Protein AF-B6W9S2-F1 (afdb_monomer_lite)

Foldseek 3Di:
DLQVLAQWKWWFAFLVRQWIKIWGDHPQQKIKIWTWGDDDQAIEIWIKIFGWDFPADPDPFKTKIWTPDMDTPDPAQDWDWDQDPNGTHIYHYHLAPPQQFLDRPPGRDGDTMKMKGHFFDFPVPDDPVLVVSCVSNPDPQADPTTHRFIWIADPRHRRIITTDDD

Radius of gyration: 15.96 Å; chains: 1; bounding box: 36×30×41 Å

Organism: NCBI:txid561177

Secondary structure (DSSP, 8-state):
-GGGGTT-EEEEE-TTSSEEEEEEE-GGGEEEEEEEEEETTEEEEEEEEEEEEEEEEEETTEEEEEEEEEEE-S-TTEEEEEEETTEEEEEEE-S--TTTBS-SSS--SBPSEEEEEPTT-BGGGS-HHHHHHHHHHT-TTB-SSBBSS-EEEETTT--EEEE---

Sequence (166 aa):
MLRDLNGKKFVFSSGAGGWQTVLNFSQDGNFTAKFEDYDLDSVAICEFNGKLSIDSKVNETAYILRLDRAEITTPINTQEVKNIGGKDMTVRYVDLPYGFAVNNDTDHSFQGMFSLYLPLRKRSDMSAEVNHWLDITGEKNVEKDISRIYLLVNNKTIDTFREKVE

pLDDT: mean 94.58, std 5.46, range [68.56, 98.75]

Structure (mmCIF, N/CA/C/O backbone):
data_AF-B6W9S2-F1
#
_entry.id   AF-B6W9S2-F1
#
loop_
_atom_site.group_PDB
_atom_site.id
_atom_site.type_symbol
_atom_site.label_atom_id
_atom_site.label_alt_id
_atom_site.label_comp_id
_atom_site.label_asym_id
_atom_site.label_entity_id
_atom_site.label_seq_id
_atom_site.pdbx_PDB_ins_code
_atom_site.Cartn_x
_atom_site.Cartn_y
_atom_site.Cartn_z
_atom_site.occupancy
_atom_site.B_iso_or_equiv
_atom_site.auth_seq_id
_atom_site.auth_comp_id
_atom_site.auth_asym_id
_atom_site.auth_atom_id
_atom_site.pdbx_PDB_model_num
ATOM 1 N N . MET A 1 1 ? 0.853 1.060 19.638 1.00 80.38 1 MET A N 1
ATOM 2 C CA . MET A 1 1 ? 0.146 1.370 18.376 1.00 80.38 1 MET A CA 1
ATOM 3 C C . MET A 1 1 ? 1.110 1.470 17.197 1.00 80.38 1 MET A C 1
ATOM 5 O O . MET A 1 1 ? 1.304 0.443 16.576 1.00 80.38 1 MET A O 1
ATOM 9 N N . LEU A 1 2 ? 1.791 2.593 16.893 1.00 84.94 2 LEU A N 1
ATOM 10 C CA . LEU A 1 2 ? 2.727 2.614 15.738 1.00 84.94 2 LEU A CA 1
ATOM 11 C C . LEU A 1 2 ? 3.881 1.618 15.891 1.00 84.94 2 LEU A C 1
ATOM 13 O O . LEU A 1 2 ? 4.278 0.971 14.930 1.00 84.94 2 LEU A O 1
ATOM 17 N N . ARG A 1 3 ? 4.378 1.449 17.122 1.00 90.62 3 ARG A N 1
ATOM 18 C CA . ARG A 1 3 ? 5.365 0.412 17.458 1.00 90.62 3 ARG A CA 1
ATOM 19 C C . ARG A 1 3 ? 4.866 -1.000 17.161 1.00 90.62 3 ARG A C 1
ATOM 21 O O . ARG A 1 3 ? 5.677 -1.859 16.850 1.00 90.62 3 ARG A O 1
ATOM 28 N N . ASP A 1 4 ? 3.558 -1.218 17.227 1.00 93.25 4 ASP A N 1
ATOM 29 C CA . ASP A 1 4 ? 2.946 -2.522 16.986 1.00 93.25 4 ASP A CA 1
ATOM 30 C C . ASP A 1 4 ? 2.982 -2.844 15.489 1.00 93.25 4 ASP A C 1
ATOM 32 O O . ASP A 1 4 ? 2.922 -4.008 15.133 1.00 93.25 4 ASP A O 1
ATOM 36 N N . LEU A 1 5 ? 3.125 -1.842 14.611 1.00 95.50 5 LEU A N 1
ATOM 37 C CA . LEU A 1 5 ? 3.310 -2.058 13.176 1.00 95.50 5 LEU A CA 1
ATOM 38 C C . LEU A 1 5 ? 4.739 -2.478 12.815 1.00 95.50 5 LEU A C 1
ATOM 40 O O . LEU A 1 5 ? 4.954 -2.977 11.718 1.00 95.50 5 LEU A O 1
ATOM 44 N N . ASN A 1 6 ? 5.718 -2.301 13.705 1.00 96.19 6 ASN A N 1
ATOM 45 C CA . ASN A 1 6 ? 7.115 -2.593 13.396 1.00 96.19 6 ASN A CA 1
ATOM 46 C C . ASN A 1 6 ? 7.308 -4.066 12.998 1.00 96.19 6 ASN A C 1
ATOM 48 O O . ASN A 1 6 ? 6.938 -4.971 13.745 1.00 96.19 6 ASN A O 1
ATOM 52 N N . GLY A 1 7 ? 7.910 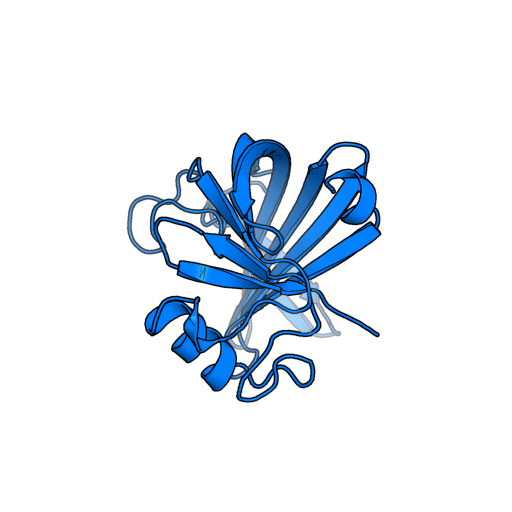-4.296 11.830 1.00 96.31 7 GLY A N 1
ATOM 53 C CA . GLY A 1 7 ? 8.128 -5.632 11.279 1.00 96.31 7 GLY A CA 1
ATOM 54 C C . GLY A 1 7 ? 6.889 -6.267 10.643 1.00 96.31 7 GLY A C 1
ATOM 55 O O . GLY A 1 7 ? 6.981 -7.390 10.155 1.00 96.31 7 GLY A O 1
ATOM 56 N N . LYS A 1 8 ? 5.736 -5.584 10.619 1.00 97.00 8 LYS A N 1
ATOM 57 C CA . LYS A 1 8 ? 4.539 -6.093 9.943 1.00 97.00 8 LYS A CA 1
ATOM 58 C C . LYS A 1 8 ? 4.613 -5.857 8.440 1.00 97.00 8 LYS A C 1
ATOM 60 O O . LYS A 1 8 ? 5.012 -4.789 7.970 1.00 97.00 8 LYS A O 1
ATOM 65 N N . LYS A 1 9 ? 4.138 -6.853 7.699 1.00 97.75 9 LYS A N 1
ATOM 66 C CA . LYS A 1 9 ? 3.944 -6.809 6.253 1.00 97.75 9 LYS A CA 1
ATOM 67 C C . LYS A 1 9 ? 2.468 -6.621 5.943 1.00 97.75 9 LYS A C 1
ATOM 69 O O . LYS A 1 9 ? 1.620 -7.251 6.565 1.00 97.75 9 LYS A O 1
ATOM 74 N N . PHE A 1 10 ? 2.174 -5.795 4.955 1.00 97.38 10 PHE A N 1
ATOM 75 C CA . PHE A 1 10 ? 0.833 -5.513 4.471 1.00 97.38 10 PHE A CA 1
ATOM 76 C C . PHE A 1 10 ? 0.767 -5.736 2.962 1.00 97.38 10 PHE A C 1
ATOM 78 O O . PHE A 1 10 ? 1.732 -5.470 2.247 1.00 97.38 10 PHE A O 1
ATOM 85 N N . VAL A 1 11 ? -0.366 -6.235 2.474 1.00 95.44 11 VAL A N 1
ATOM 86 C CA . VAL A 1 11 ? -0.583 -6.542 1.060 1.00 95.44 11 VAL A CA 1
ATOM 87 C C . VAL A 1 11 ? -1.918 -5.970 0.603 1.00 95.44 11 VAL A C 1
ATOM 89 O O . VAL A 1 11 ? -2.980 -6.284 1.146 1.00 95.44 11 VAL A O 1
ATOM 92 N N . PHE A 1 12 ? -1.869 -5.163 -0.445 1.00 94.88 12 PHE A N 1
ATOM 93 C CA . PHE A 1 12 ? -3.018 -4.791 -1.258 1.00 94.88 12 PHE A CA 1
ATOM 94 C C . PHE A 1 12 ? -2.863 -5.473 -2.615 1.00 94.88 12 PHE A C 1
ATOM 96 O O . PHE A 1 12 ? -1.766 -5.496 -3.151 1.00 94.88 12 PHE A O 1
ATOM 103 N N . SER A 1 13 ? -3.899 -6.117 -3.139 1.00 93.00 13 SER A N 1
ATOM 104 C CA . SER A 1 13 ? -3.766 -6.910 -4.362 1.00 93.00 13 SER A CA 1
ATOM 105 C C . SER A 1 13 ? -5.091 -7.035 -5.084 1.00 93.00 13 SER A C 1
ATOM 107 O O . SER A 1 13 ? -6.153 -6.979 -4.461 1.00 93.00 13 SER A O 1
ATOM 109 N N . SER A 1 14 ? -5.017 -7.327 -6.379 1.00 87.56 14 SER A N 1
ATOM 110 C CA . SER A 1 14 ? -6.154 -7.893 -7.103 1.00 87.56 14 SER A CA 1
ATOM 111 C C . SER A 1 14 ? -6.641 -9.184 -6.440 1.00 87.56 14 SER A C 1
ATOM 113 O O . SER A 1 14 ? -5.855 -9.925 -5.838 1.00 87.56 14 SER A O 1
ATOM 115 N N . GLY A 1 15 ? -7.931 -9.491 -6.598 1.00 78.44 15 GLY A N 1
ATOM 116 C CA . GLY A 1 15 ? -8.496 -10.765 -6.141 1.00 78.44 15 GLY A CA 1
ATOM 117 C C . GLY A 1 15 ? -7.888 -11.985 -6.846 1.00 78.44 15 GLY A C 1
ATOM 118 O O . GLY A 1 15 ? -7.710 -13.026 -6.225 1.00 78.44 15 GLY A O 1
ATOM 119 N N . ALA A 1 16 ? -7.500 -11.844 -8.120 1.00 81.00 16 ALA A N 1
ATOM 120 C CA . ALA A 1 16 ? -6.876 -12.910 -8.912 1.00 81.00 16 ALA A CA 1
ATOM 121 C C . ALA A 1 16 ? -5.343 -13.008 -8.751 1.00 81.00 16 ALA A C 1
ATOM 123 O O . ALA A 1 16 ? -4.741 -13.954 -9.251 1.00 81.00 16 ALA A O 1
ATOM 124 N N . GLY A 1 17 ? -4.705 -12.045 -8.073 1.00 79.75 17 GLY A N 1
ATOM 125 C CA . GLY A 1 17 ? -3.260 -12.046 -7.817 1.00 79.75 17 GLY A CA 1
ATOM 126 C C . GLY A 1 17 ? -2.363 -11.611 -8.985 1.00 79.75 17 GLY A C 1
ATOM 127 O O . GLY A 1 17 ? -1.158 -11.824 -8.904 1.00 79.75 17 GLY A O 1
ATOM 128 N N . GLY A 1 18 ? -2.911 -11.001 -10.044 1.00 87.75 18 GLY A N 1
ATOM 129 C CA . GLY A 1 18 ? -2.125 -10.477 -11.178 1.00 87.75 18 GLY A CA 1
ATOM 130 C C . GLY A 1 18 ? -1.266 -9.257 -10.819 1.00 87.75 18 GLY A C 1
ATOM 131 O O . GLY A 1 18 ? -0.153 -9.106 -11.315 1.00 87.75 18 GLY A O 1
ATOM 132 N N . TRP A 1 19 ? -1.747 -8.447 -9.874 1.00 94.62 19 TRP A N 1
ATOM 133 C CA . TRP A 1 19 ? -1.007 -7.320 -9.308 1.00 94.62 19 TRP A CA 1
ATOM 134 C C . TRP A 1 19 ? -1.132 -7.233 -7.790 1.00 94.62 19 TRP A C 1
ATOM 136 O O . TRP A 1 19 ? -2.122 -7.699 -7.202 1.00 94.62 19 TRP A O 1
ATOM 146 N N . GLN A 1 20 ? -0.134 -6.598 -7.169 1.00 96.12 20 GLN A N 1
ATOM 147 C CA . GLN A 1 20 ? -0.103 -6.291 -5.742 1.00 96.12 20 GLN A CA 1
ATOM 148 C C . GLN A 1 20 ? 0.782 -5.086 -5.404 1.00 96.12 20 GLN A C 1
ATOM 150 O O . GLN A 1 20 ? 1.788 -4.840 -6.058 1.00 96.12 20 GLN A O 1
ATOM 155 N N . THR A 1 21 ? 0.461 -4.419 -4.299 1.00 97.88 21 THR A N 1
ATOM 156 C CA . THR A 1 21 ? 1.367 -3.555 -3.546 1.00 97.88 21 THR A CA 1
ATOM 157 C C . THR A 1 21 ? 1.688 -4.211 -2.209 1.00 97.88 21 THR A C 1
ATOM 159 O O . THR A 1 21 ? 0.800 -4.484 -1.396 1.00 97.88 21 THR A O 1
ATOM 162 N N . VAL A 1 22 ? 2.973 -4.448 -1.963 1.00 98.06 22 VAL A N 1
ATOM 163 C CA . VAL A 1 22 ? 3.491 -4.994 -0.705 1.00 98.06 22 VAL A CA 1
ATOM 164 C C . VAL A 1 22 ? 4.158 -3.878 0.082 1.00 98.06 22 VAL A C 1
ATOM 166 O O . VAL A 1 22 ? 5.061 -3.228 -0.428 1.00 98.06 22 VAL A O 1
ATOM 169 N N . LEU A 1 23 ? 3.740 -3.699 1.330 1.00 98.25 23 LEU A N 1
ATOM 170 C CA . LEU A 1 23 ? 4.220 -2.694 2.273 1.00 98.25 23 LEU A CA 1
ATOM 171 C C . LEU A 1 23 ? 4.909 -3.390 3.454 1.00 98.25 23 LEU A C 1
ATOM 173 O O . LEU A 1 23 ? 4.349 -4.321 4.030 1.00 98.25 23 LEU A O 1
ATOM 177 N N . ASN A 1 24 ? 6.094 -2.931 3.850 1.00 98.38 24 ASN A N 1
ATOM 178 C CA . ASN A 1 24 ? 6.824 -3.438 5.011 1.00 98.38 24 ASN A CA 1
ATOM 179 C C . ASN A 1 24 ? 7.086 -2.296 5.989 1.00 98.38 24 ASN A C 1
ATOM 181 O O . ASN A 1 24 ? 7.801 -1.344 5.671 1.00 98.38 24 ASN A O 1
ATOM 185 N N . PHE A 1 25 ? 6.512 -2.395 7.186 1.00 98.06 25 PHE A N 1
ATOM 186 C CA . PHE A 1 25 ? 6.739 -1.423 8.244 1.00 98.06 25 PHE A CA 1
ATOM 187 C C . PHE A 1 25 ? 8.040 -1.697 8.996 1.00 98.06 25 PHE A C 1
ATOM 189 O O . PHE A 1 25 ? 8.414 -2.831 9.292 1.00 98.06 25 PHE A O 1
ATOM 196 N N . SER A 1 26 ? 8.683 -0.605 9.376 1.00 96.62 26 SER A N 1
ATOM 197 C CA . SER A 1 26 ? 9.878 -0.543 10.207 1.00 96.62 26 SER A CA 1
ATOM 198 C C . SER A 1 26 ? 9.628 0.402 11.389 1.00 96.62 26 SER A C 1
ATOM 200 O O . SER A 1 26 ? 8.490 0.805 11.656 1.00 96.62 26 SER A O 1
ATOM 202 N N . GLN A 1 27 ? 10.677 0.736 12.139 1.00 95.19 27 GLN A N 1
ATOM 203 C CA . GLN A 1 27 ? 10.548 1.542 13.351 1.00 95.19 27 GLN A CA 1
ATOM 204 C C . GLN A 1 27 ? 9.921 2.917 13.082 1.00 95.19 27 GLN A C 1
ATOM 206 O O . GLN A 1 27 ? 10.112 3.527 12.028 1.00 95.19 27 GLN A O 1
ATOM 211 N N . ASP A 1 28 ? 9.175 3.409 14.072 1.00 92.75 28 ASP A N 1
ATOM 212 C CA . ASP A 1 28 ? 8.591 4.755 14.104 1.00 92.75 28 ASP A CA 1
ATOM 213 C C . ASP A 1 28 ? 7.724 5.118 12.886 1.00 92.75 28 ASP A C 1
ATOM 215 O O . ASP A 1 28 ? 7.715 6.263 12.432 1.00 92.75 28 ASP A O 1
ATOM 219 N N . GLY A 1 29 ? 6.987 4.133 12.359 1.00 95.75 29 GLY A N 1
ATOM 220 C CA . GLY A 1 29 ? 6.040 4.324 11.256 1.00 95.75 29 GLY A CA 1
ATOM 221 C C . GLY A 1 29 ? 6.694 4.486 9.884 1.00 95.75 29 GLY A C 1
ATOM 222 O O . GLY A 1 29 ? 5.993 4.772 8.914 1.00 95.75 29 GLY A O 1
ATOM 223 N N . ASN A 1 30 ? 8.016 4.308 9.784 1.00 98.19 30 ASN A N 1
ATOM 224 C CA . ASN A 1 30 ? 8.706 4.255 8.499 1.00 98.19 30 ASN A CA 1
ATOM 225 C C . ASN A 1 30 ? 8.336 2.970 7.756 1.00 98.19 30 ASN A C 1
ATOM 227 O O . ASN A 1 30 ? 8.163 1.919 8.376 1.00 98.19 30 ASN A O 1
ATOM 231 N N . PHE A 1 31 ? 8.278 3.028 6.432 1.00 98.44 31 PHE A N 1
ATOM 232 C CA . PHE A 1 31 ? 7.967 1.866 5.612 1.00 98.44 31 PHE A CA 1
ATOM 233 C C . PHE A 1 31 ? 8.653 1.901 4.247 1.00 98.44 31 PHE A C 1
ATOM 235 O O . PHE A 1 31 ? 9.030 2.964 3.748 1.00 98.44 31 PHE A O 1
ATOM 242 N N . THR A 1 32 ? 8.747 0.726 3.631 1.00 98.75 32 THR A N 1
ATOM 243 C CA . THR A 1 32 ? 9.018 0.554 2.199 1.00 98.75 32 THR A CA 1
ATOM 244 C C . THR A 1 32 ? 7.838 -0.139 1.539 1.00 98.75 32 THR A C 1
ATOM 246 O O . THR A 1 32 ? 7.156 -0.948 2.171 1.00 98.75 32 THR A O 1
ATOM 249 N N . ALA A 1 33 ? 7.585 0.171 0.274 1.00 98.62 33 ALA A N 1
ATOM 250 C CA . ALA A 1 33 ? 6.520 -0.433 -0.499 1.00 98.62 33 ALA A CA 1
ATOM 251 C C . ALA A 1 33 ? 6.949 -0.693 -1.943 1.00 98.62 33 ALA A C 1
ATOM 253 O O . ALA A 1 33 ? 7.764 0.039 -2.505 1.00 98.62 33 ALA A O 1
ATOM 254 N N . LYS A 1 34 ? 6.377 -1.740 -2.534 1.00 98.56 34 LYS A N 1
ATOM 255 C CA . LYS A 1 34 ? 6.588 -2.121 -3.928 1.00 98.56 34 LYS A CA 1
ATOM 256 C C . LYS A 1 34 ? 5.263 -2.528 -4.551 1.00 98.56 34 LYS A C 1
ATOM 258 O O . LYS A 1 34 ? 4.641 -3.484 -4.090 1.00 98.56 34 LYS A O 1
ATOM 263 N N . PHE A 1 35 ? 4.854 -1.791 -5.573 1.00 98.44 35 PHE A N 1
ATOM 264 C CA . PHE A 1 35 ? 3.789 -2.170 -6.487 1.00 98.44 35 PHE A CA 1
ATOM 265 C C . PHE A 1 35 ? 4.373 -2.982 -7.646 1.00 98.44 35 PHE A C 1
ATOM 267 O O . PHE A 1 35 ? 5.416 -2.613 -8.190 1.00 98.44 35 PHE A O 1
ATOM 274 N N . GLU A 1 36 ? 3.699 -4.072 -8.005 1.00 97.50 36 GLU A N 1
ATOM 275 C CA . GLU A 1 36 ? 3.992 -4.903 -9.170 1.00 97.50 36 GLU A CA 1
ATOM 276 C C . GLU A 1 36 ? 2.692 -5.316 -9.862 1.00 97.50 36 GLU A C 1
ATOM 278 O O . GLU A 1 36 ? 1.773 -5.805 -9.202 1.00 97.50 36 GLU A O 1
ATOM 283 N N . ASP A 1 37 ? 2.652 -5.179 -11.185 1.00 97.19 37 ASP A N 1
ATOM 284 C CA . ASP A 1 37 ? 1.570 -5.666 -12.046 1.00 97.19 37 ASP A CA 1
ATOM 285 C C . ASP A 1 37 ? 2.161 -6.460 -13.208 1.00 97.19 37 ASP A C 1
ATOM 287 O O . ASP A 1 37 ? 2.916 -5.915 -14.021 1.00 97.19 37 ASP A O 1
ATOM 291 N N . TYR A 1 38 ? 1.887 -7.764 -13.219 1.00 95.00 38 TYR A N 1
ATOM 292 C CA . TYR A 1 38 ? 2.452 -8.711 -14.172 1.00 95.00 38 TYR A CA 1
ATOM 293 C C . TYR A 1 38 ? 1.523 -8.872 -15.373 1.00 95.00 38 TYR A C 1
ATOM 295 O O . TYR A 1 38 ? 0.372 -9.281 -15.231 1.00 95.00 38 TYR A O 1
ATOM 303 N N . ASP A 1 39 ? 2.071 -8.666 -16.567 1.00 93.44 39 ASP A N 1
ATOM 304 C CA . ASP A 1 39 ? 1.372 -8.886 -17.828 1.00 93.44 39 ASP A CA 1
ATOM 305 C C . ASP A 1 39 ? 2.260 -9.675 -18.787 1.00 93.44 39 ASP A C 1
ATOM 307 O O . ASP A 1 39 ? 3.192 -9.116 -19.351 1.00 93.44 39 ASP A O 1
ATOM 311 N N . LEU A 1 40 ? 1.974 -10.973 -18.945 1.00 90.56 40 LEU A N 1
ATOM 312 C CA . LEU A 1 40 ? 2.627 -11.938 -19.843 1.00 90.56 40 LEU A CA 1
ATOM 313 C C . LEU A 1 40 ? 4.171 -11.890 -19.881 1.00 90.56 40 LEU A C 1
ATOM 315 O O . LEU A 1 40 ? 4.825 -12.787 -19.343 1.00 90.56 40 LEU A O 1
ATOM 319 N N . ASP A 1 41 ? 4.766 -10.930 -20.585 1.00 94.88 41 ASP A N 1
ATOM 320 C CA . ASP A 1 41 ? 6.201 -10.703 -20.806 1.00 94.88 41 ASP A CA 1
ATOM 321 C C . ASP A 1 41 ? 6.733 -9.376 -20.228 1.00 94.88 41 ASP A C 1
ATOM 323 O O . ASP A 1 41 ? 7.924 -9.079 -20.344 1.00 94.88 41 ASP A O 1
ATOM 327 N N . SER A 1 42 ? 5.892 -8.611 -19.538 1.00 96.44 42 SER A N 1
ATOM 328 C CA . SER A 1 42 ? 6.244 -7.360 -18.880 1.00 96.44 42 SER A CA 1
ATOM 329 C C . SER A 1 42 ? 5.773 -7.305 -17.427 1.00 96.44 42 SER A C 1
ATOM 331 O O . SER A 1 42 ? 4.885 -8.042 -16.997 1.00 96.44 42 SER A O 1
ATOM 333 N N . VAL A 1 43 ? 6.395 -6.424 -16.648 1.00 97.12 43 VAL A N 1
ATOM 334 C CA . VAL A 1 43 ? 5.954 -6.087 -15.294 1.00 97.12 43 VAL A CA 1
ATOM 335 C C . VAL A 1 43 ? 6.061 -4.581 -15.091 1.00 97.12 43 VAL A C 1
ATOM 337 O O . VAL A 1 43 ? 7.106 -3.984 -15.362 1.00 97.12 43 VAL A O 1
ATOM 340 N N . ALA A 1 44 ? 4.980 -3.949 -14.639 1.00 97.69 44 ALA A N 1
ATOM 341 C CA . ALA A 1 44 ? 5.028 -2.570 -14.166 1.00 97.69 44 ALA A CA 1
ATOM 342 C C . ALA A 1 44 ? 5.466 -2.560 -12.699 1.00 97.69 44 ALA A C 1
ATOM 344 O O . ALA A 1 44 ? 4.918 -3.311 -11.897 1.00 97.69 44 ALA A O 1
ATOM 345 N N . ILE A 1 45 ? 6.450 -1.729 -12.351 1.00 98.25 45 ILE A N 1
ATOM 346 C CA . ILE A 1 45 ? 6.991 -1.622 -10.992 1.00 98.25 45 ILE A CA 1
ATOM 347 C C . ILE A 1 45 ? 6.999 -0.162 -10.545 1.00 98.25 45 ILE A C 1
ATOM 349 O O . ILE A 1 45 ? 7.457 0.717 -11.274 1.00 98.25 45 ILE A O 1
ATOM 353 N N . CYS A 1 46 ? 6.554 0.077 -9.313 1.00 98.50 46 CYS A N 1
ATOM 354 C CA . CYS A 1 46 ? 6.793 1.323 -8.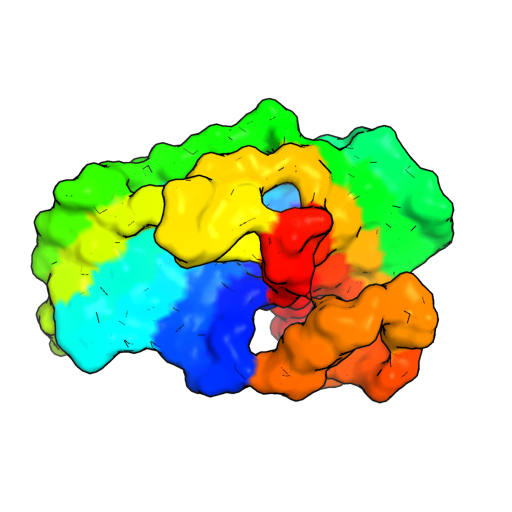590 1.00 98.50 46 CYS A CA 1
ATOM 355 C C . CYS A 1 46 ? 7.235 0.990 -7.163 1.00 98.50 46 CYS A C 1
ATOM 357 O O . CYS A 1 46 ? 6.476 0.393 -6.397 1.00 98.50 46 CYS A O 1
ATOM 359 N N . GLU A 1 47 ? 8.451 1.386 -6.789 1.00 98.75 47 GLU A N 1
ATOM 360 C CA . GLU A 1 47 ? 8.925 1.292 -5.404 1.00 98.75 47 GLU A CA 1
ATOM 361 C C . GLU A 1 47 ? 8.898 2.667 -4.756 1.00 98.75 47 GLU A C 1
ATOM 363 O O . GLU A 1 47 ? 9.251 3.670 -5.378 1.00 98.75 47 GLU A O 1
ATOM 368 N N . PHE A 1 48 ? 8.476 2.717 -3.500 1.00 98.62 48 PHE A N 1
ATOM 369 C CA . PHE A 1 48 ? 8.427 3.951 -2.736 1.00 98.62 48 PHE A CA 1
ATOM 370 C C . PHE A 1 48 ? 8.691 3.697 -1.258 1.00 98.62 48 PHE A C 1
ATOM 372 O O . PHE A 1 48 ? 8.464 2.607 -0.729 1.00 98.62 48 PHE A O 1
ATOM 379 N N . ASN A 1 49 ? 9.176 4.721 -0.570 1.00 98.50 49 ASN A N 1
ATOM 380 C CA . ASN A 1 49 ? 9.329 4.704 0.878 1.00 98.50 49 ASN A CA 1
ATOM 381 C C . ASN A 1 49 ? 8.537 5.852 1.500 1.00 98.50 49 ASN A C 1
ATOM 383 O O . ASN A 1 49 ? 8.185 6.813 0.818 1.00 98.50 49 ASN A O 1
ATOM 387 N N . GLY A 1 50 ? 8.244 5.754 2.793 1.00 98.31 50 GLY A N 1
ATOM 388 C CA . GLY A 1 50 ? 7.538 6.822 3.483 1.00 98.31 50 GLY A CA 1
ATOM 389 C C . GLY A 1 50 ? 7.511 6.680 4.994 1.00 98.31 50 GLY A C 1
ATOM 390 O O . GLY A 1 50 ? 8.166 5.813 5.579 1.00 98.31 50 GLY A O 1
ATOM 391 N N . LYS A 1 51 ? 6.763 7.580 5.635 1.00 98.38 51 LYS A N 1
ATOM 392 C CA . LYS A 1 51 ? 6.530 7.578 7.081 1.00 98.38 51 LYS A CA 1
ATOM 393 C C . LYS A 1 51 ? 5.096 7.974 7.399 1.00 98.38 51 LYS A C 1
ATOM 395 O O . LYS A 1 51 ? 4.640 9.033 6.972 1.00 98.38 51 LYS A O 1
ATOM 400 N N . LEU A 1 52 ? 4.426 7.143 8.189 1.00 98.44 52 LEU A N 1
ATOM 401 C CA . LEU A 1 52 ? 3.116 7.432 8.763 1.00 98.44 52 LEU A CA 1
ATOM 4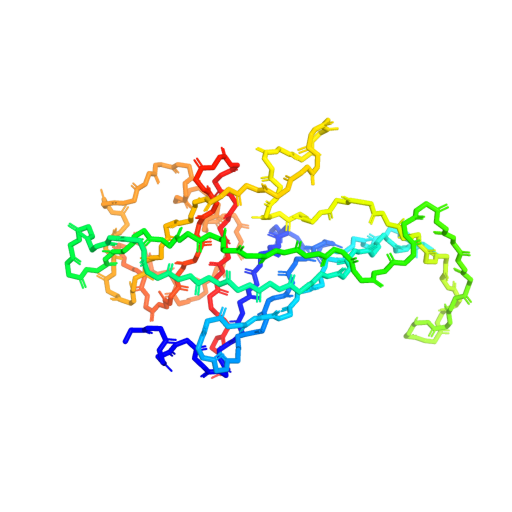02 C C . LEU A 1 52 ? 3.259 7.841 10.233 1.00 98.44 52 LEU A C 1
ATOM 404 O O . LEU A 1 52 ? 4.009 7.220 10.989 1.00 98.44 52 LEU A O 1
ATOM 408 N N . SER A 1 53 ? 2.491 8.840 10.655 1.00 98.12 53 SER A N 1
ATOM 409 C CA . SER A 1 53 ? 2.282 9.177 12.064 1.00 98.12 53 SER A CA 1
ATOM 410 C C . SER A 1 53 ? 0.820 9.005 12.461 1.00 98.12 53 SER A C 1
ATOM 412 O O . SER A 1 53 ? -0.071 8.948 11.616 1.00 98.12 53 SER A O 1
ATOM 414 N N . ILE A 1 54 ? 0.563 8.889 13.766 1.00 97.88 54 ILE A N 1
ATOM 415 C CA . ILE A 1 54 ? -0.805 8.913 14.289 1.00 97.88 54 ILE A CA 1
ATOM 416 C C . ILE A 1 54 ? -1.296 10.351 14.199 1.00 97.88 54 ILE A C 1
ATOM 418 O O . ILE A 1 54 ? -0.705 11.234 14.818 1.00 97.88 54 ILE A O 1
ATOM 422 N N . ASP A 1 55 ? -2.382 10.563 13.469 1.00 98.44 55 ASP A N 1
ATOM 423 C CA . ASP A 1 55 ? -3.069 11.847 13.438 1.00 98.44 55 ASP A CA 1
ATOM 424 C C . ASP A 1 55 ? -4.068 11.936 14.597 1.00 98.44 55 ASP A C 1
ATOM 426 O O . ASP A 1 55 ? -3.975 12.811 15.456 1.00 98.44 55 ASP A O 1
ATOM 430 N N . SER A 1 56 ? -4.974 10.958 14.688 1.00 98.00 56 SER A N 1
ATOM 431 C CA . SER A 1 56 ? -5.996 10.912 15.735 1.00 98.00 56 SER A CA 1
ATOM 432 C C . SER A 1 56 ? -6.474 9.488 16.033 1.00 98.00 56 SER A C 1
ATOM 434 O O . SER A 1 56 ? -6.373 8.571 15.215 1.00 98.00 56 SER A O 1
ATOM 436 N N . LYS A 1 57 ? -6.996 9.279 17.248 1.00 97.75 57 LYS A N 1
ATOM 437 C CA . LYS A 1 57 ? -7.701 8.048 17.631 1.00 97.75 57 LYS A CA 1
ATOM 438 C C . LYS A 1 57 ? -9.185 8.220 17.320 1.00 97.75 57 LYS A C 1
ATOM 440 O O . LYS A 1 57 ? -9.794 9.157 17.824 1.00 97.75 57 LYS A O 1
ATOM 445 N N . VAL A 1 58 ? -9.764 7.304 16.544 1.00 97.44 58 VAL A N 1
ATOM 446 C CA . VAL A 1 58 ? -11.201 7.321 16.219 1.00 97.44 58 VAL A CA 1
ATOM 447 C C . VAL A 1 58 ? -11.988 6.609 17.315 1.00 97.44 58 VAL A C 1
ATOM 449 O O . VAL A 1 58 ? -12.944 7.148 17.861 1.00 97.44 58 VAL A O 1
ATOM 452 N N . ASN A 1 59 ? -11.572 5.387 17.654 1.00 96.69 59 ASN A N 1
ATOM 453 C CA . ASN A 1 59 ? -12.138 4.584 18.736 1.00 96.69 59 ASN A CA 1
ATOM 454 C C . ASN A 1 59 ? -11.118 3.523 19.192 1.00 96.69 59 ASN A C 1
ATOM 456 O O . ASN A 1 59 ? -9.929 3.620 18.896 1.00 96.69 59 ASN A O 1
ATOM 460 N N . GLU A 1 60 ? -11.549 2.520 19.956 1.00 96.56 60 GLU A N 1
ATOM 461 C CA . GLU A 1 60 ? -10.673 1.458 20.476 1.00 96.56 60 GLU A CA 1
ATOM 462 C C . GLU A 1 60 ? -10.061 0.563 19.391 1.00 96.56 60 GLU A C 1
ATOM 464 O O . GLU A 1 60 ? -9.011 -0.030 19.613 1.00 96.56 60 GLU A O 1
ATOM 469 N N . THR A 1 61 ? -10.681 0.505 18.214 1.00 97.06 61 THR A N 1
ATOM 470 C CA . THR A 1 61 ? -10.308 -0.383 17.101 1.00 97.06 61 THR A CA 1
ATOM 471 C C . THR A 1 61 ? -9.904 0.369 15.832 1.00 97.06 61 THR A C 1
ATOM 473 O O . THR A 1 61 ? -9.703 -0.257 14.793 1.00 97.06 61 THR A O 1
ATOM 476 N N . ALA A 1 62 ? -9.802 1.701 15.879 1.00 97.88 62 ALA A N 1
ATOM 477 C CA . ALA A 1 62 ? -9.534 2.511 14.696 1.00 97.88 62 ALA A CA 1
ATOM 478 C C . ALA A 1 62 ? -8.783 3.812 15.007 1.00 97.88 62 ALA A C 1
ATOM 480 O O . ALA A 1 62 ? -9.067 4.508 15.988 1.00 97.88 62 ALA A O 1
ATOM 481 N N . TYR A 1 63 ? -7.862 4.161 14.113 1.00 98.31 63 TYR A N 1
ATOM 482 C CA . TYR A 1 63 ? -7.076 5.391 14.127 1.00 98.31 63 TYR A CA 1
ATOM 483 C C . TYR A 1 63 ? -7.027 6.008 12.731 1.00 98.31 63 TYR A C 1
ATOM 485 O O . TYR A 1 63 ? -7.132 5.294 11.734 1.00 98.31 63 TYR A O 1
ATOM 493 N N . ILE A 1 64 ? -6.801 7.318 12.671 1.00 98.50 64 ILE A N 1
ATOM 494 C CA . ILE A 1 64 ? -6.369 8.003 11.454 1.00 98.50 64 ILE A CA 1
ATOM 495 C C . ILE A 1 64 ? -4.855 8.179 11.517 1.00 98.50 64 ILE A C 1
ATOM 497 O O . ILE A 1 64 ? -4.303 8.613 12.533 1.00 98.50 64 ILE A O 1
ATOM 501 N N . LEU A 1 65 ? -4.188 7.819 10.427 1.00 98.62 65 LEU A N 1
ATOM 502 C CA . LEU A 1 65 ? -2.772 8.042 10.200 1.00 98.62 65 LEU A CA 1
ATOM 503 C C . LEU A 1 65 ? -2.585 9.147 9.167 1.00 98.62 65 LEU A C 1
ATOM 505 O O . LEU A 1 65 ? -3.316 9.197 8.178 1.00 98.62 65 LEU A O 1
ATOM 509 N N . ARG A 1 66 ? -1.560 9.973 9.362 1.00 98.69 66 ARG A N 1
ATOM 510 C CA . ARG A 1 66 ? -1.112 10.959 8.381 1.00 98.69 66 ARG A CA 1
ATOM 511 C C . ARG A 1 66 ? 0.182 10.495 7.732 1.00 98.69 66 ARG A C 1
ATOM 513 O O . ARG A 1 66 ? 1.090 10.032 8.422 1.00 98.69 66 ARG A O 1
ATOM 520 N N . LEU A 1 67 ? 0.276 10.642 6.417 1.00 98.62 67 LEU A N 1
ATOM 521 C CA . LEU A 1 67 ? 1.512 10.449 5.670 1.00 98.62 67 LEU A CA 1
ATOM 522 C C . LEU A 1 67 ? 2.373 11.706 5.793 1.00 98.62 67 LEU A C 1
ATOM 524 O O . LEU A 1 67 ? 2.051 12.742 5.220 1.00 98.62 67 LEU A O 1
ATOM 528 N N . ASP A 1 68 ? 3.453 11.623 6.567 1.00 98.31 68 ASP A N 1
ATOM 529 C CA . ASP A 1 68 ? 4.340 12.768 6.803 1.00 98.31 68 ASP A CA 1
ATOM 530 C C . ASP A 1 68 ? 5.349 12.955 5.664 1.00 98.31 68 ASP A C 1
ATOM 532 O O . ASP A 1 68 ? 5.761 14.075 5.372 1.00 98.31 68 ASP A O 1
ATOM 536 N N . ARG A 1 69 ? 5.779 11.852 5.040 1.00 97.62 69 ARG A N 1
ATOM 537 C CA . ARG A 1 69 ? 6.675 11.854 3.877 1.00 97.62 69 ARG A CA 1
ATOM 538 C C . ARG A 1 69 ? 6.432 10.620 3.020 1.00 97.62 69 ARG A C 1
ATOM 540 O O . ARG A 1 69 ? 6.186 9.544 3.570 1.00 97.62 69 ARG A O 1
ATOM 547 N N . ALA A 1 70 ? 6.583 10.770 1.711 1.00 97.75 70 ALA A N 1
ATOM 548 C CA . ALA A 1 70 ? 6.717 9.662 0.781 1.00 97.75 70 ALA A CA 1
ATOM 549 C C . ALA A 1 70 ? 7.492 10.091 -0.466 1.00 97.75 70 ALA A C 1
ATOM 551 O O . ALA A 1 70 ? 7.416 11.249 -0.875 1.00 97.75 70 ALA A O 1
ATOM 552 N N . GLU A 1 71 ? 8.227 9.153 -1.052 1.00 98.00 71 GLU A N 1
ATOM 553 C CA . GLU A 1 71 ? 8.976 9.358 -2.291 1.00 98.00 71 GLU A CA 1
ATOM 554 C C . GLU A 1 71 ? 9.045 8.061 -3.099 1.00 98.00 71 GLU A C 1
ATOM 556 O O . GLU A 1 71 ? 9.230 6.979 -2.535 1.00 98.00 71 GLU A O 1
ATOM 561 N N . ILE A 1 72 ? 8.907 8.178 -4.422 1.00 98.56 72 ILE A N 1
ATOM 562 C CA . ILE A 1 72 ? 9.175 7.080 -5.356 1.00 98.56 72 ILE A CA 1
ATOM 563 C C . ILE A 1 72 ? 10.690 6.949 -5.509 1.00 98.56 72 ILE A C 1
ATOM 565 O O . ILE A 1 72 ? 11.385 7.936 -5.744 1.00 98.56 72 ILE A O 1
ATOM 569 N N . THR A 1 73 ? 11.201 5.729 -5.371 1.00 98.50 73 THR A N 1
ATOM 570 C CA . THR A 1 73 ? 12.640 5.428 -5.409 1.00 98.50 73 THR A CA 1
ATOM 571 C C . THR A 1 73 ? 13.087 4.807 -6.729 1.00 98.50 73 THR A C 1
ATOM 573 O O . THR A 1 73 ? 14.279 4.788 -7.027 1.00 98.50 73 THR A O 1
ATOM 576 N N . THR A 1 74 ? 12.151 4.297 -7.532 1.00 97.88 74 THR A N 1
ATOM 577 C CA . THR A 1 74 ? 12.423 3.774 -8.877 1.00 97.88 74 THR A CA 1
ATOM 578 C C . THR A 1 74 ? 12.575 4.887 -9.921 1.00 97.88 74 THR A C 1
ATOM 580 O O . THR A 1 74 ? 11.936 5.934 -9.800 1.00 97.88 74 THR A O 1
ATOM 583 N N . PRO A 1 75 ? 13.368 4.672 -10.989 1.00 97.06 75 PRO A N 1
ATOM 584 C CA . PRO A 1 75 ? 13.546 5.645 -12.066 1.00 97.06 75 PRO A CA 1
ATOM 585 C C . PRO A 1 75 ? 12.311 5.683 -12.981 1.00 97.06 75 PRO A C 1
ATOM 587 O O . PRO A 1 75 ? 12.258 4.991 -13.997 1.00 97.06 75 PRO A O 1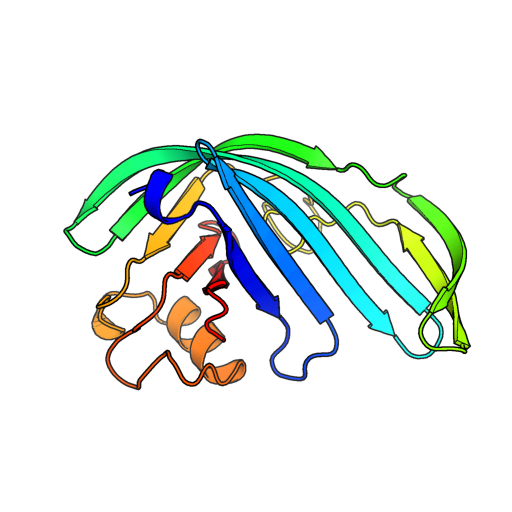
ATOM 590 N N . ILE A 1 76 ? 11.303 6.474 -12.609 1.00 96.44 76 ILE A N 1
ATOM 591 C CA . ILE A 1 76 ? 10.030 6.600 -13.340 1.00 96.44 76 ILE A CA 1
ATOM 592 C C . ILE A 1 76 ? 10.226 6.880 -14.839 1.00 96.44 76 ILE A C 1
ATOM 594 O O . ILE A 1 76 ? 11.165 7.567 -15.242 1.00 96.44 76 ILE A O 1
ATOM 598 N N . ASN A 1 77 ? 9.306 6.378 -15.664 1.00 94.88 77 ASN A N 1
ATOM 599 C CA . ASN A 1 77 ? 9.297 6.525 -17.125 1.00 94.88 77 ASN A CA 1
ATOM 600 C C . ASN A 1 77 ? 10.527 5.930 -17.828 1.00 94.88 77 ASN A C 1
ATOM 602 O O . ASN A 1 77 ? 10.887 6.341 -18.932 1.00 94.88 77 ASN A O 1
ATOM 606 N N . THR A 1 78 ? 11.161 4.939 -17.202 1.00 98.25 78 THR A N 1
ATOM 607 C CA . THR A 1 78 ? 12.230 4.144 -17.811 1.00 98.25 78 THR A CA 1
ATOM 608 C C . THR A 1 78 ? 11.835 2.675 -17.897 1.00 98.25 78 THR A C 1
ATOM 610 O O . THR A 1 78 ? 10.867 2.225 -17.276 1.00 98.25 78 THR A O 1
ATOM 613 N N . GLN A 1 79 ? 12.583 1.918 -18.695 1.00 97.94 79 GLN A N 1
ATOM 614 C CA . GLN A 1 79 ? 12.390 0.483 -18.837 1.00 97.94 79 GLN A CA 1
ATOM 615 C C . GLN A 1 79 ? 13.724 -0.238 -18.982 1.00 97.94 79 GLN A C 1
ATOM 617 O O . GLN A 1 79 ? 14.700 0.329 -19.477 1.00 97.94 79 GLN A O 1
ATOM 622 N N . GLU A 1 80 ? 13.740 -1.509 -18.608 1.00 98.06 80 GLU A N 1
ATOM 623 C CA . GLU A 1 80 ? 14.872 -2.406 -18.818 1.00 98.06 80 GLU A CA 1
ATOM 624 C C . GLU A 1 80 ? 14.400 -3.854 -18.977 1.00 98.06 80 GLU A C 1
ATOM 626 O O . GLU A 1 80 ? 13.262 -4.187 -18.649 1.00 98.06 80 GLU A O 1
ATOM 631 N N . VAL A 1 81 ? 15.271 -4.727 -19.483 1.00 98.06 81 VAL A N 1
ATOM 632 C CA . VAL A 1 81 ? 15.008 -6.169 -19.531 1.00 98.06 81 VAL A CA 1
ATOM 633 C C . VAL A 1 81 ? 15.712 -6.831 -18.355 1.00 98.06 81 VAL A C 1
ATOM 635 O O . VAL A 1 81 ? 16.919 -6.664 -18.180 1.00 98.06 81 VAL A O 1
ATOM 638 N N . LYS A 1 82 ? 14.963 -7.595 -17.558 1.00 96.81 82 LYS A N 1
ATOM 639 C CA . LYS A 1 82 ? 15.488 -8.367 -16.427 1.00 96.81 82 LYS A CA 1
ATOM 640 C C . LYS A 1 82 ? 15.045 -9.814 -16.522 1.00 96.81 82 LYS A C 1
ATOM 642 O O . LYS A 1 82 ? 13.909 -10.093 -16.890 1.00 96.81 82 LYS A O 1
ATOM 647 N N . ASN A 1 83 ? 15.921 -10.727 -16.117 1.00 95.88 83 ASN A N 1
ATOM 648 C CA . ASN A 1 83 ? 15.533 -12.114 -15.923 1.00 95.88 83 ASN A CA 1
ATOM 649 C C . ASN A 1 83 ? 14.794 -12.253 -14.581 1.00 95.88 83 ASN A C 1
ATOM 651 O O . ASN A 1 83 ? 15.392 -12.083 -13.518 1.00 95.88 83 ASN A O 1
ATOM 655 N N . ILE A 1 84 ? 13.489 -12.524 -14.632 1.00 92.06 84 ILE A N 1
ATOM 656 C CA . ILE A 1 84 ? 12.610 -12.695 -13.470 1.00 92.06 84 ILE A CA 1
ATOM 657 C C . ILE A 1 84 ? 12.009 -14.097 -13.554 1.00 92.06 84 ILE A C 1
ATOM 659 O O . ILE A 1 84 ? 11.342 -14.447 -14.524 1.00 92.06 84 ILE A O 1
ATOM 663 N N . GLY A 1 85 ? 12.284 -14.938 -12.553 1.00 88.69 85 GLY A N 1
ATOM 664 C CA . GLY A 1 85 ? 11.775 -16.314 -12.528 1.00 88.69 85 GLY A CA 1
ATOM 665 C C . GLY A 1 85 ? 12.246 -17.179 -13.707 1.00 88.69 85 GLY A C 1
ATOM 666 O O . GLY A 1 85 ? 11.521 -18.077 -14.125 1.00 88.69 85 GLY A O 1
ATOM 667 N N . GLY A 1 86 ? 13.432 -16.906 -14.266 1.00 92.81 86 GLY A N 1
ATOM 668 C CA . GLY A 1 86 ? 13.978 -17.638 -15.414 1.00 92.81 86 GLY A CA 1
ATOM 669 C C . GLY A 1 86 ? 13.479 -17.156 -16.779 1.00 92.81 86 GLY A C 1
ATOM 670 O O . GLY A 1 86 ? 13.871 -17.729 -17.794 1.00 92.81 86 GLY A O 1
ATOM 671 N N . LYS A 1 87 ? 12.651 -16.106 -16.827 1.00 93.75 87 LYS A N 1
ATOM 672 C CA . LYS A 1 87 ? 12.148 -15.491 -18.059 1.00 93.75 87 LYS A CA 1
ATOM 673 C C . LYS A 1 87 ? 12.671 -14.063 -18.185 1.00 93.75 87 LYS A C 1
ATOM 675 O O . LYS A 1 87 ? 12.633 -13.306 -17.219 1.00 93.75 87 LYS A O 1
ATOM 680 N N . ASP A 1 88 ? 13.112 -13.684 -19.378 1.00 97.25 88 ASP A N 1
ATOM 681 C CA . ASP A 1 88 ? 13.412 -12.284 -19.673 1.00 97.25 88 ASP A CA 1
ATOM 682 C C . ASP A 1 88 ? 12.100 -11.502 -19.765 1.00 97.25 88 ASP A C 1
ATOM 684 O O . ASP A 1 88 ? 11.212 -11.838 -20.551 1.00 97.25 88 ASP A O 1
ATOM 688 N N . MET A 1 89 ? 11.971 -10.489 -18.915 1.00 97.31 89 MET A N 1
ATOM 689 C CA . MET A 1 89 ? 10.791 -9.645 -18.799 1.00 97.31 89 MET A CA 1
ATOM 690 C C . MET A 1 89 ? 11.155 -8.182 -19.018 1.00 97.31 89 MET A C 1
ATOM 692 O O . MET A 1 89 ? 12.181 -7.706 -18.522 1.00 97.31 89 MET A O 1
ATOM 696 N N . THR A 1 90 ? 10.286 -7.447 -19.709 1.00 98.25 90 THR A N 1
ATOM 697 C CA . THR A 1 90 ? 10.368 -5.986 -19.779 1.00 98.25 90 THR A CA 1
ATOM 698 C C . THR A 1 90 ? 9.835 -5.383 -18.482 1.00 98.25 90 THR A C 1
ATOM 700 O O . THR A 1 90 ? 8.638 -5.423 -18.205 1.00 98.25 90 THR A O 1
ATOM 703 N N . VAL A 1 91 ? 10.719 -4.791 -17.685 1.00 98.31 91 VAL A N 1
ATOM 704 C CA . VAL A 1 91 ? 10.357 -4.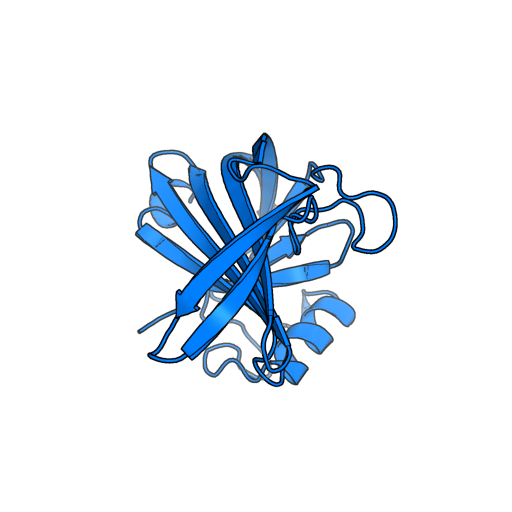042 -16.480 1.00 98.31 91 VAL A CA 1
ATOM 705 C C . VAL A 1 91 ? 10.082 -2.596 -16.863 1.00 98.31 91 VAL A C 1
ATOM 707 O O . VAL A 1 91 ? 10.957 -1.931 -17.414 1.00 98.31 91 VAL A O 1
ATOM 710 N N . ARG A 1 92 ? 8.876 -2.109 -16.566 1.00 98.31 92 ARG A N 1
ATOM 711 C CA . ARG A 1 92 ? 8.446 -0.722 -16.787 1.00 98.31 92 ARG A CA 1
ATOM 712 C C . ARG A 1 92 ? 8.349 -0.011 -15.443 1.00 98.31 92 ARG A C 1
ATOM 714 O O . ARG A 1 92 ? 7.537 -0.401 -14.608 1.00 98.31 92 ARG A O 1
ATOM 721 N N . TYR A 1 93 ? 9.142 1.033 -15.234 1.00 98.31 93 TYR A N 1
ATOM 722 C CA . TYR A 1 93 ? 9.082 1.822 -14.005 1.00 98.31 93 TYR A CA 1
ATOM 723 C C . TYR A 1 93 ? 8.031 2.917 -14.131 1.00 98.31 93 TYR A C 1
ATOM 725 O O . TYR A 1 93 ? 8.211 3.880 -14.878 1.00 98.31 93 TYR A O 1
ATOM 733 N N . VAL A 1 94 ? 6.924 2.749 -13.414 1.00 97.56 94 VAL A N 1
ATOM 734 C CA . VAL A 1 94 ? 5.762 3.645 -13.467 1.00 97.56 94 VAL A CA 1
ATOM 735 C C . VAL A 1 94 ? 5.753 4.595 -12.275 1.00 97.56 94 VAL A C 1
ATOM 737 O O . VAL A 1 94 ? 6.405 4.348 -11.263 1.00 97.56 94 VAL A O 1
ATOM 740 N N . ASP A 1 95 ? 5.007 5.686 -12.392 1.00 96.56 95 ASP A N 1
ATOM 741 C CA . ASP A 1 95 ? 4.851 6.705 -11.352 1.00 96.56 95 ASP A CA 1
ATOM 742 C C . ASP A 1 95 ? 3.618 6.481 -10.459 1.00 96.56 95 ASP A C 1
ATOM 744 O O . ASP A 1 95 ? 3.230 7.387 -9.732 1.00 96.56 95 ASP A O 1
ATOM 748 N N . LEU A 1 96 ? 3.005 5.292 -10.504 1.00 96.75 96 LEU A N 1
ATOM 749 C CA . LEU A 1 96 ? 1.790 4.950 -9.763 1.00 96.75 96 LEU A CA 1
ATOM 750 C C . LEU A 1 96 ? 2.116 4.236 -8.435 1.00 96.75 96 LEU A C 1
ATOM 752 O O . LEU A 1 96 ? 2.367 3.024 -8.440 1.00 96.75 96 LEU A O 1
ATOM 756 N N . PRO A 1 97 ? 2.046 4.918 -7.273 1.00 96.38 97 PRO A N 1
ATOM 757 C CA . PRO A 1 97 ? 2.163 4.283 -5.965 1.00 96.38 97 PRO A CA 1
ATOM 758 C C . PRO A 1 97 ? 0.822 3.637 -5.577 1.00 96.38 97 PRO A C 1
ATOM 760 O O . PRO A 1 97 ? 0.140 4.094 -4.658 1.00 96.38 97 PRO A O 1
ATOM 763 N N . TYR A 1 98 ? 0.407 2.599 -6.311 1.00 96.00 98 TYR A N 1
ATOM 764 C CA . TYR A 1 98 ? -0.932 2.005 -6.209 1.00 96.00 98 TYR A CA 1
ATOM 765 C C . TYR A 1 98 ? -1.276 1.644 -4.752 1.00 96.00 98 TYR A C 1
ATOM 767 O O . TYR A 1 98 ? -0.541 0.919 -4.073 1.00 96.00 98 TYR A O 1
ATOM 775 N N . GLY A 1 99 ? -2.392 2.182 -4.257 1.00 96.06 99 GLY A N 1
ATOM 776 C CA . GLY A 1 99 ? -2.857 2.043 -2.879 1.00 96.06 99 GLY A CA 1
ATOM 777 C C . GLY A 1 99 ? -2.499 3.237 -1.994 1.00 96.06 99 GLY A C 1
ATOM 778 O O . GLY A 1 99 ? -3.123 3.442 -0.957 1.00 96.06 99 GLY A O 1
ATOM 779 N N . PHE A 1 100 ? -1.544 4.068 -2.406 1.00 98.06 100 PHE A N 1
ATOM 780 C CA . PHE A 1 100 ? -1.146 5.306 -1.730 1.00 98.06 100 PHE A CA 1
ATOM 781 C C . PHE A 1 100 ? -1.447 6.567 -2.551 1.00 98.06 100 PHE A C 1
ATOM 783 O O . PHE A 1 100 ? -1.325 7.670 -2.017 1.00 98.06 100 PHE A O 1
ATOM 790 N N . ALA A 1 101 ? -1.847 6.423 -3.814 1.00 97.56 101 ALA A N 1
ATOM 791 C CA . ALA A 1 101 ? -2.205 7.540 -4.675 1.00 97.56 101 ALA A CA 1
ATOM 792 C C . ALA A 1 101 ? -3.523 8.223 -4.251 1.00 97.56 101 ALA A C 1
ATOM 794 O O . ALA A 1 101 ? -4.353 7.632 -3.550 1.00 97.56 101 ALA A O 1
ATOM 795 N N . VAL A 1 102 ? -3.723 9.472 -4.682 1.00 97.38 102 VAL A N 1
ATOM 796 C CA . VAL A 1 102 ? -5.004 10.193 -4.563 1.00 97.38 102 VAL A CA 1
ATOM 797 C C . VAL A 1 102 ? -6.075 9.529 -5.428 1.00 97.38 102 VAL A C 1
ATOM 799 O O . VAL A 1 102 ? -7.222 9.417 -4.993 1.00 97.38 102 VAL A O 1
ATOM 802 N N . ASN A 1 103 ? -5.706 9.076 -6.627 1.00 94.56 103 ASN A N 1
ATOM 803 C CA . ASN A 1 103 ? -6.479 8.148 -7.447 1.00 94.56 103 ASN A CA 1
ATOM 804 C C . ASN A 1 103 ? -5.550 7.294 -8.324 1.00 94.56 103 ASN A C 1
ATOM 806 O O . ASN A 1 103 ? -4.361 7.573 -8.432 1.00 94.56 103 ASN A O 1
ATOM 810 N N . ASN A 1 104 ? -6.105 6.255 -8.949 1.00 90.06 104 ASN A N 1
ATOM 811 C CA . ASN A 1 104 ? -5.328 5.282 -9.722 1.00 90.06 104 ASN A CA 1
ATOM 812 C C . ASN A 1 104 ? -5.337 5.555 -11.240 1.00 90.06 104 ASN A C 1
ATOM 814 O O . ASN A 1 104 ? -4.820 4.736 -11.993 1.00 90.06 104 ASN A O 1
ATOM 818 N N . ASP A 1 105 ? -5.922 6.678 -11.678 1.00 91.88 105 ASP A N 1
ATOM 819 C CA . ASP A 1 105 ? -6.166 6.961 -13.099 1.00 91.88 105 ASP A CA 1
ATOM 820 C C . ASP A 1 105 ? -5.330 8.130 -13.640 1.00 91.88 105 ASP A C 1
ATOM 822 O O . ASP A 1 105 ? -4.749 8.040 -14.718 1.00 91.88 105 ASP A O 1
ATOM 826 N N . THR A 1 106 ? -5.340 9.272 -12.944 1.00 90.75 106 THR A N 1
ATOM 827 C CA . THR A 1 106 ? -4.837 10.552 -13.483 1.00 90.75 106 THR A CA 1
ATOM 828 C C . THR A 1 106 ? -4.013 11.381 -12.501 1.00 90.75 106 THR A C 1
ATOM 830 O O . THR A 1 106 ? -3.186 12.174 -12.942 1.00 90.75 106 THR A O 1
ATOM 833 N N . ASP A 1 107 ? -4.216 11.223 -11.190 1.00 94.75 107 ASP A N 1
ATOM 834 C CA . ASP A 1 107 ? -3.421 11.900 -10.159 1.00 94.75 107 ASP A CA 1
ATOM 835 C C . ASP A 1 107 ? -2.747 10.861 -9.266 1.00 94.75 107 ASP A C 1
ATOM 837 O O . ASP A 1 107 ? -3.298 10.406 -8.260 1.00 94.75 107 ASP A O 1
ATOM 841 N N . HIS A 1 108 ? -1.528 10.503 -9.665 1.00 95.31 108 HIS A N 1
ATOM 842 C CA . HIS A 1 108 ? -0.689 9.533 -8.971 1.00 95.31 108 HIS A CA 1
ATOM 843 C C . HIS A 1 108 ? 0.063 10.140 -7.773 1.00 95.31 108 HIS A C 1
ATOM 845 O O . HIS A 1 108 ? 0.938 9.490 -7.196 1.00 95.31 108 HIS A O 1
ATOM 851 N N . SER A 1 109 ? -0.248 11.380 -7.370 1.00 96.75 109 SER A N 1
ATOM 852 C CA . SER A 1 109 ? 0.343 11.969 -6.168 1.00 96.75 109 SER A CA 1
ATOM 853 C C . SER A 1 109 ? -0.053 11.193 -4.911 1.00 96.75 109 SER A C 1
ATOM 855 O O . SER A 1 109 ? -1.118 10.581 -4.831 1.00 96.75 109 SER A O 1
ATOM 857 N N . PHE A 1 110 ? 0.818 11.211 -3.902 1.00 98.25 110 PHE A N 1
ATOM 858 C CA . PHE A 1 110 ? 0.550 10.558 -2.625 1.00 98.25 110 PHE A CA 1
ATOM 859 C C . PHE A 1 110 ? -0.597 11.237 -1.876 1.00 98.25 110 PHE A C 1
ATOM 861 O O . PHE A 1 110 ? -0.589 12.449 -1.652 1.00 98.25 110 PHE A O 1
ATOM 868 N N . GLN A 1 111 ? -1.549 10.442 -1.399 1.00 97.19 111 GLN A N 1
ATOM 869 C CA . GLN A 1 111 ? -2.615 10.926 -0.535 1.00 97.19 111 GLN A CA 1
ATOM 870 C C . GLN A 1 111 ? -2.164 11.003 0.932 1.00 97.19 111 GLN A C 1
ATOM 872 O O . GLN A 1 111 ? -1.298 10.255 1.387 1.00 97.19 111 GLN A O 1
ATOM 877 N N . GLY A 1 112 ? -2.758 11.923 1.692 1.00 97.88 112 GLY A N 1
ATOM 878 C CA . GLY A 1 112 ? -2.242 12.300 3.008 1.00 97.88 112 GLY A CA 1
ATOM 879 C C . GLY A 1 112 ? -2.778 11.517 4.209 1.00 97.88 112 GLY A C 1
ATOM 880 O O . GLY A 1 112 ? -2.159 11.588 5.266 1.00 97.88 112 GLY A O 1
ATOM 881 N N . MET A 1 113 ? -3.913 10.817 4.104 1.00 98.50 113 MET A N 1
ATOM 882 C CA . MET A 1 113 ? -4.658 10.317 5.269 1.00 98.50 113 MET A CA 1
ATOM 883 C C . MET A 1 113 ? -5.130 8.876 5.106 1.00 98.50 113 MET A C 1
ATOM 885 O O . MET A 1 113 ? -5.863 8.542 4.183 1.00 98.50 113 MET A O 1
ATOM 889 N N . PHE A 1 114 ? -4.785 8.016 6.051 1.00 98.62 114 PHE A N 1
ATOM 890 C CA . PHE A 1 114 ? -5.147 6.602 6.020 1.00 98.62 114 PHE A CA 1
ATOM 891 C C . PHE A 1 114 ? -5.931 6.223 7.268 1.00 98.62 114 PHE A C 1
ATOM 893 O O . PHE A 1 114 ? -5.665 6.731 8.355 1.00 98.62 114 PHE A O 1
ATOM 900 N N . SER A 1 115 ? -6.868 5.295 7.139 1.00 98.50 115 SER A N 1
ATOM 901 C CA . SER A 1 115 ? -7.519 4.676 8.290 1.00 98.50 115 SER A CA 1
ATOM 902 C C . SER A 1 115 ? -6.783 3.392 8.649 1.00 98.50 115 SER A C 1
ATOM 904 O O . SER A 1 115 ? -6.657 2.495 7.820 1.00 98.50 115 SER A O 1
ATOM 906 N N . LEU A 1 116 ? -6.306 3.290 9.888 1.00 98.38 116 LEU A N 1
ATOM 907 C CA . LEU A 1 116 ? -5.771 2.049 10.442 1.00 98.38 116 LEU A CA 1
ATOM 908 C C . LEU A 1 116 ? -6.851 1.382 11.288 1.00 98.38 116 LEU A C 1
ATOM 910 O O . LEU A 1 116 ? -7.218 1.897 12.349 1.00 98.38 116 LEU A O 1
ATOM 914 N N . TYR A 1 117 ? -7.325 0.222 10.848 1.00 97.81 117 TYR A N 1
ATOM 915 C CA . TYR A 1 117 ? -8.177 -0.644 11.653 1.00 97.81 117 TYR A CA 1
ATOM 916 C C . TYR A 1 117 ? -7.319 -1.675 12.370 1.00 97.81 117 TYR A C 1
ATOM 918 O O . TYR A 1 117 ? -6.489 -2.352 11.765 1.00 97.81 117 TYR A O 1
ATOM 926 N N . LEU A 1 118 ? -7.517 -1.768 13.680 1.00 97.38 118 LEU A N 1
ATOM 927 C CA . LEU A 1 118 ? -6.857 -2.753 14.522 1.00 97.38 118 LEU A CA 1
ATOM 928 C C . LEU A 1 118 ? -7.587 -4.104 14.435 1.00 97.38 118 LEU A C 1
ATOM 930 O O . LEU A 1 118 ? -8.766 -4.140 14.059 1.00 97.38 118 LEU A O 1
ATOM 934 N N . PRO A 1 119 ? -6.936 -5.208 14.846 1.00 96.12 119 PRO A N 1
ATOM 935 C CA . PRO A 1 119 ? -7.631 -6.462 15.087 1.00 96.12 119 PRO A CA 1
ATOM 936 C C . PRO A 1 119 ? -8.866 -6.261 15.972 1.00 96.12 119 PRO A C 1
ATOM 938 O O . PRO A 1 119 ? -8.894 -5.401 16.852 1.00 96.12 119 PRO A O 1
ATOM 941 N N . LEU A 1 120 ? -9.876 -7.097 15.746 1.00 96.19 120 LEU A N 1
ATOM 942 C CA . LEU A 1 120 ? -11.203 -7.060 16.362 1.00 96.19 120 LEU A CA 1
ATOM 943 C C . LEU A 1 120 ? -12.133 -5.942 15.861 1.00 96.19 120 LEU A C 1
ATOM 945 O O . LEU A 1 120 ? -13.237 -5.782 16.389 1.00 96.19 120 LEU A O 1
ATOM 949 N N . ARG A 1 121 ? -11.753 -5.203 14.809 1.00 96.38 121 ARG A N 1
ATOM 950 C CA . ARG A 1 121 ? -12.674 -4.286 14.126 1.00 96.38 121 ARG A CA 1
ATOM 951 C C . ARG A 1 121 ? -13.841 -5.072 13.523 1.00 96.38 121 ARG A C 1
ATOM 953 O O . ARG A 1 121 ? -13.632 -5.959 12.693 1.00 96.38 121 ARG A O 1
ATOM 960 N N . LYS A 1 122 ? -15.070 -4.730 13.914 1.00 96.31 122 LYS A N 1
ATOM 961 C CA . LYS A 1 122 ? -16.285 -5.315 13.332 1.00 96.31 122 LYS A CA 1
ATOM 962 C C . LYS A 1 122 ? -16.472 -4.834 11.897 1.00 96.31 122 LYS A C 1
ATOM 964 O O . LYS A 1 122 ? -16.315 -3.643 11.625 1.00 96.31 122 LYS A O 1
ATOM 969 N N . ARG A 1 123 ? -16.874 -5.735 10.999 1.00 93.44 123 ARG A N 1
ATOM 970 C CA . ARG A 1 123 ? -17.178 -5.395 9.598 1.00 93.44 123 ARG A CA 1
ATOM 971 C C . ARG A 1 123 ? -18.376 -4.457 9.472 1.00 93.44 123 ARG A C 1
ATOM 973 O O . ARG A 1 123 ? -18.365 -3.587 8.608 1.00 93.44 123 ARG A O 1
ATOM 980 N N . SER A 1 124 ? -19.342 -4.557 10.391 1.00 95.56 124 SER A N 1
ATOM 981 C CA . SER A 1 124 ? -20.486 -3.634 10.503 1.00 95.56 124 SER A CA 1
ATOM 982 C C . SER A 1 124 ? -20.088 -2.176 10.708 1.00 95.56 124 SER A C 1
ATOM 984 O O . SER A 1 124 ? -20.884 -1.281 10.448 1.00 95.56 124 SER A O 1
ATOM 986 N N . ASP A 1 125 ? -18.873 -1.941 11.195 1.00 96.00 125 ASP A N 1
ATOM 987 C CA . ASP A 1 125 ? -18.386 -0.607 11.494 1.00 96.00 125 ASP A CA 1
ATOM 988 C C . ASP A 1 125 ? -17.401 -0.098 10.413 1.00 96.00 125 ASP A C 1
ATOM 990 O O . ASP A 1 125 ? -16.798 0.968 10.566 1.00 96.00 125 ASP A O 1
ATOM 994 N N . MET A 1 126 ? -17.179 -0.870 9.346 1.00 95.12 126 MET A N 1
ATOM 995 C CA . MET A 1 126 ? -16.421 -0.469 8.155 1.00 95.12 126 MET A CA 1
ATOM 996 C C . MET A 1 126 ? -17.392 -0.039 7.049 1.00 95.12 126 MET A C 1
ATOM 998 O O . MET A 1 126 ? -18.572 -0.391 7.084 1.00 95.12 126 MET A O 1
ATOM 1002 N N . SER A 1 127 ? -16.911 0.699 6.046 1.00 94.69 127 SER A N 1
ATOM 1003 C CA . SER A 1 127 ? -17.754 1.046 4.896 1.00 94.69 127 SER A CA 1
ATOM 1004 C C . SER A 1 127 ? -18.097 -0.193 4.057 1.00 94.69 127 SER A C 1
ATOM 1006 O O . SER A 1 127 ? -17.405 -1.217 4.106 1.00 94.69 127 SER A O 1
ATOM 1008 N N . ALA A 1 128 ? -19.175 -0.109 3.275 1.00 93.94 128 ALA A N 1
ATOM 1009 C CA . ALA A 1 128 ? -19.586 -1.194 2.386 1.00 93.94 128 ALA A CA 1
ATOM 1010 C C . ALA A 1 128 ? -18.508 -1.502 1.335 1.00 93.94 128 ALA A C 1
ATOM 1012 O O . ALA A 1 128 ? -18.285 -2.659 0.990 1.00 93.94 128 ALA A O 1
ATOM 1013 N N . GLU A 1 129 ? -17.800 -0.480 0.873 1.00 92.50 129 GLU A N 1
ATOM 1014 C CA . GLU A 1 129 ? -16.786 -0.594 -0.162 1.00 92.50 129 GLU A CA 1
ATOM 1015 C C . GLU A 1 129 ? -15.476 -1.196 0.365 1.00 92.50 129 GLU A C 1
ATOM 1017 O O . GLU A 1 129 ? -14.883 -2.039 -0.306 1.00 92.50 129 GLU A O 1
ATOM 1022 N N . VAL A 1 130 ? -15.064 -0.863 1.597 1.00 93.62 130 VAL A N 1
ATOM 1023 C CA . VAL A 1 130 ? -13.958 -1.574 2.268 1.00 93.62 130 VAL A CA 1
ATOM 1024 C C . VAL A 1 130 ? -14.308 -3.052 2.420 1.00 93.62 130 VAL A C 1
ATOM 1026 O O . VAL A 1 130 ? -13.508 -3.927 2.100 1.00 93.62 130 VAL A O 1
ATOM 1029 N N . ASN A 1 131 ? -15.530 -3.346 2.869 1.00 92.56 131 ASN A N 1
ATOM 1030 C CA . ASN A 1 131 ? -16.004 -4.718 3.009 1.00 92.56 131 ASN A CA 1
ATOM 1031 C C . ASN A 1 131 ? -16.000 -5.468 1.669 1.00 92.56 131 ASN A C 1
ATOM 1033 O O . ASN A 1 131 ? -15.533 -6.602 1.625 1.00 92.56 131 ASN A O 1
ATOM 1037 N N . HIS A 1 132 ? -16.447 -4.827 0.590 1.00 89.81 132 HIS A N 1
ATOM 1038 C CA . HIS A 1 132 ? -16.413 -5.404 -0.749 1.00 89.81 132 HIS A CA 1
ATOM 1039 C C . HIS A 1 132 ? -14.987 -5.784 -1.176 1.00 89.81 132 HIS A C 1
ATOM 1041 O O . HIS A 1 132 ? -14.762 -6.906 -1.629 1.00 89.81 132 HIS A O 1
ATOM 1047 N N . TRP A 1 133 ? -14.007 -4.899 -0.960 1.00 87.31 133 TRP A N 1
ATOM 1048 C CA . TRP A 1 133 ? -12.596 -5.184 -1.245 1.00 87.31 133 TRP A CA 1
ATOM 1049 C C . TRP A 1 133 ? -12.046 -6.384 -0.464 1.00 87.31 133 TRP A C 1
ATOM 1051 O O . TRP A 1 133 ? -11.277 -7.190 -0.994 1.00 87.31 133 TRP A O 1
ATOM 1061 N N . LEU A 1 134 ? -12.440 -6.532 0.799 1.00 88.06 134 LEU A N 1
ATOM 1062 C CA . LEU A 1 134 ? -12.024 -7.673 1.613 1.00 88.06 134 LEU A CA 1
ATOM 1063 C C . LEU A 1 134 ? -12.610 -8.991 1.085 1.00 88.06 134 LEU A C 1
ATOM 1065 O O . LEU A 1 134 ? -11.898 -9.994 1.038 1.00 88.06 134 LEU A O 1
ATOM 1069 N N . ASP A 1 135 ? -13.863 -8.977 0.626 1.00 86.81 135 ASP A N 1
ATOM 1070 C CA . ASP A 1 135 ? -14.539 -10.174 0.114 1.00 86.81 135 ASP A CA 1
ATOM 1071 C C . ASP A 1 135 ? -13.936 -10.665 -1.205 1.00 86.81 135 ASP A C 1
ATOM 1073 O O . ASP A 1 135 ? -13.689 -11.861 -1.360 1.00 86.81 135 ASP A O 1
ATOM 1077 N N . ILE A 1 136 ? -13.638 -9.759 -2.145 1.00 80.69 136 ILE A N 1
ATOM 1078 C CA . ILE A 1 136 ? -13.098 -10.160 -3.456 1.00 80.69 136 ILE A CA 1
ATOM 1079 C C . ILE A 1 136 ? -11.675 -10.721 -3.374 1.00 80.69 136 ILE A C 1
ATOM 1081 O O . ILE A 1 136 ? -11.228 -11.401 -4.296 1.00 80.69 136 ILE A O 1
ATOM 1085 N N . THR A 1 137 ? -10.946 -10.426 -2.295 1.00 75.50 137 THR A N 1
ATOM 1086 C CA . THR A 1 137 ? -9.560 -10.873 -2.129 1.00 75.50 137 THR A CA 1
ATOM 1087 C C . THR A 1 137 ? -9.400 -12.134 -1.278 1.00 75.50 137 THR A C 1
ATOM 1089 O O . THR A 1 137 ? -8.316 -12.714 -1.277 1.00 75.50 137 THR A O 1
ATOM 1092 N N . GLY A 1 138 ? -10.451 -12.581 -0.577 1.00 74.56 138 GLY A N 1
ATOM 1093 C CA . GLY A 1 138 ? -10.476 -13.878 0.109 1.00 74.56 138 GLY A CA 1
ATOM 1094 C C . GLY A 1 138 ? -9.485 -14.031 1.272 1.00 74.56 138 GLY A C 1
ATOM 1095 O O . GLY A 1 138 ? -8.862 -15.084 1.416 1.00 74.56 138 GLY A O 1
ATOM 1096 N N . GLU A 1 139 ? -9.305 -13.003 2.107 1.00 78.88 139 GLU A N 1
ATOM 1097 C CA . GLU A 1 139 ? -8.376 -13.066 3.247 1.00 78.88 139 GLU A CA 1
ATOM 1098 C C . GLU A 1 139 ? -8.933 -13.911 4.407 1.00 78.88 139 GLU A C 1
ATOM 1100 O O . GLU A 1 139 ? -9.883 -13.519 5.081 1.00 78.88 139 GLU A O 1
ATOM 1105 N N . LYS A 1 140 ? -8.291 -15.054 4.691 1.00 80.94 140 LYS A N 1
ATOM 1106 C CA . LYS A 1 140 ? -8.720 -16.030 5.715 1.00 80.94 140 LYS A CA 1
ATOM 1107 C C . LYS A 1 140 ? -8.851 -15.447 7.127 1.00 80.94 140 LYS A C 1
ATOM 1109 O O . LYS A 1 140 ? -9.619 -15.971 7.928 1.00 80.94 140 LYS A O 1
ATOM 1114 N N . ASN A 1 141 ? -8.089 -14.399 7.444 1.00 83.12 141 ASN A N 1
ATOM 1115 C CA . ASN A 1 141 ? -8.116 -13.754 8.758 1.00 83.12 141 ASN A CA 1
ATOM 1116 C C . ASN A 1 141 ? -9.137 -12.605 8.853 1.00 83.12 141 ASN A C 1
ATOM 1118 O O . ASN A 1 141 ? -9.213 -11.914 9.874 1.00 83.12 141 ASN A O 1
ATOM 1122 N N . VAL A 1 142 ? -9.919 -12.385 7.797 1.00 83.25 142 VAL A N 1
ATOM 1123 C CA . VAL A 1 142 ? -11.070 -11.487 7.793 1.00 83.25 142 VAL A CA 1
ATOM 1124 C C . VAL A 1 142 ? -12.322 -12.353 7.756 1.00 83.25 142 VAL A C 1
ATOM 1126 O O . VAL A 1 142 ? -12.717 -12.886 6.722 1.00 83.25 142 VAL A O 1
ATOM 1129 N N . GLU A 1 143 ? -12.933 -12.528 8.924 1.00 85.06 143 GLU A N 1
ATOM 1130 C CA . GLU A 1 143 ? -14.159 -13.304 9.072 1.00 85.06 143 GLU A CA 1
ATOM 1131 C C . GLU A 1 143 ? -15.370 -12.497 8.575 1.00 85.06 143 GLU A C 1
ATOM 1133 O O . GLU A 1 143 ? -15.295 -11.295 8.311 1.00 85.06 143 GLU A O 1
ATOM 1138 N N . LYS A 1 144 ? -16.533 -13.150 8.499 1.00 84.62 144 LYS A N 1
ATOM 1139 C CA . LYS A 1 144 ? -17.785 -12.523 8.054 1.00 84.62 144 LYS A CA 1
ATOM 1140 C C . LYS A 1 144 ? -18.177 -11.282 8.868 1.00 84.62 144 LYS A C 1
ATOM 1142 O O . LYS A 1 144 ? -18.736 -10.348 8.303 1.00 84.62 144 LYS A O 1
ATOM 1147 N N . ASP A 1 145 ? -17.856 -11.259 10.161 1.00 90.50 145 ASP A N 1
ATOM 1148 C CA . ASP A 1 145 ? -18.320 -10.209 11.074 1.00 90.50 145 ASP A CA 1
ATOM 1149 C C . ASP A 1 145 ? -17.177 -9.385 11.691 1.00 90.50 145 ASP A C 1
ATOM 1151 O O . ASP A 1 145 ? -17.415 -8.299 12.228 1.00 90.50 145 ASP A O 1
ATOM 1155 N N . ILE A 1 146 ? -15.928 -9.860 11.618 1.00 93.62 146 ILE A N 1
ATOM 1156 C CA . ILE A 1 146 ? -14.795 -9.263 12.336 1.00 93.62 146 ILE A CA 1
ATOM 1157 C C . ILE A 1 146 ? -13.461 -9.474 11.608 1.00 93.62 146 ILE A C 1
ATOM 1159 O O . ILE A 1 146 ? -13.192 -10.547 11.073 1.00 93.62 146 ILE A O 1
ATOM 1163 N N . SER A 1 147 ? -12.592 -8.461 11.624 1.00 93.75 147 SER A N 1
ATOM 1164 C CA . SER A 1 147 ? -11.194 -8.608 11.199 1.00 93.75 147 SER A CA 1
ATOM 1165 C C . SER A 1 147 ? -10.328 -9.095 12.360 1.00 93.75 147 SER A C 1
ATOM 1167 O O . SER A 1 147 ? -10.394 -8.534 13.455 1.00 93.75 147 SER A O 1
ATOM 1169 N N . ARG A 1 148 ? -9.470 -10.095 12.136 1.00 94.75 148 ARG A N 1
ATOM 1170 C CA . ARG A 1 148 ? -8.446 -10.541 13.106 1.00 94.75 148 ARG A CA 1
ATOM 1171 C C . ARG A 1 148 ? -7.064 -9.952 12.842 1.00 94.75 148 ARG A C 1
ATOM 1173 O O . ARG A 1 148 ? -6.135 -10.234 13.591 1.00 94.75 148 ARG A O 1
ATOM 1180 N N . ILE A 1 149 ? -6.951 -9.122 11.815 1.00 95.62 149 ILE A N 1
ATOM 1181 C CA . ILE A 1 149 ? -5.703 -8.525 11.350 1.00 95.62 149 ILE A CA 1
ATOM 1182 C C . ILE A 1 149 ? -5.796 -7.007 11.323 1.00 95.62 149 ILE A C 1
ATOM 1184 O O . ILE A 1 149 ? -6.889 -6.428 11.364 1.00 95.62 149 ILE A O 1
ATOM 1188 N N . TYR A 1 150 ? -4.637 -6.366 11.227 1.00 97.19 150 TYR A N 1
ATOM 1189 C CA . TYR A 1 150 ? -4.582 -4.946 10.917 1.00 97.19 150 TYR A CA 1
ATOM 1190 C C . TYR A 1 150 ? -4.995 -4.708 9.459 1.00 97.19 150 TYR A C 1
ATOM 1192 O O . TYR A 1 150 ? -4.587 -5.441 8.555 1.00 97.19 150 TYR A O 1
ATOM 1200 N N . LEU A 1 151 ? -5.758 -3.641 9.229 1.00 97.31 151 LEU A N 1
ATOM 1201 C CA . LEU A 1 151 ? -6.081 -3.140 7.894 1.00 97.31 151 LEU A CA 1
ATOM 1202 C C . LEU A 1 151 ? -5.629 -1.686 7.783 1.00 97.31 151 LEU A C 1
ATOM 1204 O O . LEU A 1 151 ? -5.859 -0.900 8.702 1.00 97.31 151 LEU A O 1
ATOM 1208 N N . LEU A 1 152 ? -5.014 -1.326 6.662 1.00 98.06 152 LEU A N 1
ATOM 1209 C CA . LEU A 1 152 ? -4.649 0.050 6.340 1.00 98.06 152 LEU A CA 1
ATOM 1210 C C . LEU A 1 152 ? -5.409 0.463 5.080 1.00 98.06 152 LEU A C 1
ATOM 1212 O O . LEU A 1 152 ? -5.224 -0.128 4.021 1.00 98.06 152 LEU A O 1
ATOM 1216 N N . VAL A 1 153 ? -6.274 1.461 5.211 1.00 98.12 153 VAL A N 1
ATOM 1217 C CA . VAL A 1 153 ? -7.194 1.890 4.155 1.00 98.12 153 VAL A CA 1
ATOM 1218 C C . VAL A 1 153 ? -6.815 3.283 3.681 1.00 98.12 153 VAL A C 1
ATOM 1220 O O . VAL A 1 153 ? -6.664 4.201 4.489 1.00 98.12 153 VAL A O 1
ATOM 1223 N N . ASN A 1 154 ? -6.684 3.450 2.371 1.00 98.06 154 ASN A N 1
ATOM 1224 C CA . ASN A 1 154 ? -6.548 4.755 1.739 1.00 98.06 154 ASN A CA 1
ATOM 1225 C C . ASN A 1 154 ? -7.876 5.527 1.832 1.00 98.06 154 ASN A C 1
ATOM 1227 O O . ASN A 1 154 ? -8.898 5.063 1.332 1.00 98.06 154 ASN A O 1
ATOM 1231 N N . ASN A 1 155 ? -7.892 6.717 2.445 1.00 97.56 155 ASN A N 1
ATOM 1232 C CA . ASN A 1 155 ? -9.146 7.456 2.656 1.00 97.56 155 ASN A CA 1
ATOM 1233 C C . ASN A 1 155 ? -9.699 8.130 1.384 1.00 97.56 155 ASN A C 1
ATOM 1235 O O . ASN A 1 155 ? -10.777 8.722 1.438 1.00 97.56 155 ASN A O 1
ATOM 1239 N N . LYS A 1 156 ? -8.972 8.088 0.260 1.00 96.12 156 LYS A N 1
ATOM 1240 C CA . LYS A 1 156 ? -9.429 8.576 -1.049 1.00 96.12 156 LYS A CA 1
ATOM 1241 C C . LYS A 1 156 ? -9.910 7.437 -1.933 1.00 96.12 156 LYS A C 1
ATOM 1243 O O . LYS A 1 156 ? -11.049 7.469 -2.387 1.00 96.12 156 LYS A O 1
ATOM 1248 N N . THR A 1 157 ? -9.055 6.444 -2.154 1.00 95.38 157 THR A N 1
ATOM 1249 C CA . THR A 1 157 ? -9.312 5.365 -3.116 1.00 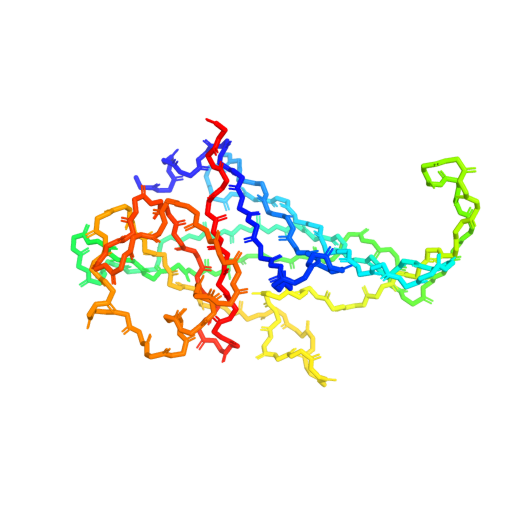95.38 157 THR A CA 1
ATOM 1250 C C . THR A 1 157 ? -9.935 4.129 -2.500 1.00 95.38 157 THR A C 1
ATOM 1252 O O . THR A 1 157 ? -10.206 3.205 -3.251 1.00 95.38 157 THR A O 1
ATOM 1255 N N . ILE A 1 158 ? -10.116 4.086 -1.169 1.00 95.12 158 ILE A N 1
ATOM 1256 C CA . ILE A 1 158 ? -10.568 2.927 -0.369 1.00 95.12 158 ILE A CA 1
ATOM 1257 C C . ILE A 1 158 ? -9.722 1.653 -0.535 1.00 95.12 158 ILE A C 1
ATOM 1259 O O . ILE A 1 158 ? -10.082 0.592 -0.013 1.00 95.12 158 ILE A O 1
ATOM 1263 N N . ASP A 1 159 ? -8.570 1.760 -1.199 1.00 94.81 159 ASP A N 1
ATOM 1264 C CA . ASP A 1 159 ? -7.614 0.673 -1.361 1.00 94.81 159 ASP A CA 1
ATOM 1265 C C . ASP A 1 159 ? -7.204 0.145 0.015 1.00 94.81 159 ASP A C 1
ATOM 1267 O O . ASP A 1 159 ? -6.754 0.891 0.893 1.00 94.81 159 ASP A O 1
ATOM 1271 N N . THR A 1 160 ? -7.423 -1.154 0.219 1.00 94.81 160 THR A N 1
ATOM 1272 C CA . THR A 1 160 ? -7.362 -1.781 1.540 1.00 94.81 160 THR A CA 1
ATOM 1273 C C . THR A 1 160 ? -6.203 -2.766 1.612 1.00 94.81 160 THR A C 1
ATOM 1275 O O . THR A 1 160 ? -6.262 -3.899 1.125 1.00 94.81 160 THR A O 1
ATOM 1278 N N . PHE A 1 161 ? -5.137 -2.340 2.276 1.00 96.25 161 PHE A N 1
ATOM 1279 C CA . PHE A 1 161 ? -4.018 -3.194 2.632 1.00 96.25 161 PHE A CA 1
ATOM 1280 C C . PHE A 1 161 ? -4.386 -4.082 3.816 1.00 96.25 161 PHE A C 1
ATOM 1282 O O . PHE A 1 161 ? -4.905 -3.613 4.831 1.00 96.25 161 PHE A O 1
ATOM 1289 N N . ARG A 1 162 ? -4.048 -5.365 3.708 1.00 95.00 162 ARG A N 1
ATOM 1290 C CA . ARG A 1 162 ? -4.265 -6.377 4.744 1.00 95.00 162 ARG A CA 1
ATOM 1291 C C . ARG A 1 162 ? -2.930 -6.794 5.322 1.00 95.00 162 ARG A C 1
ATOM 1293 O O . ARG A 1 162 ? -2.008 -7.081 4.560 1.00 95.00 162 ARG A O 1
ATOM 1300 N N . GLU A 1 163 ? -2.808 -6.833 6.640 1.00 96.19 163 GLU A N 1
ATOM 1301 C CA . GLU A 1 163 ? -1.639 -7.448 7.261 1.00 96.19 163 GLU A CA 1
ATOM 1302 C C . GLU A 1 163 ? -1.512 -8.910 6.812 1.00 96.19 163 GLU A C 1
ATOM 1304 O O . GLU A 1 163 ? -2.476 -9.677 6.816 1.00 96.19 163 GLU A O 1
ATOM 1309 N N . LYS A 1 164 ? -0.292 -9.299 6.446 1.00 93.38 164 LYS A N 1
ATOM 1310 C CA . LYS A 1 164 ? 0.051 -10.678 6.134 1.00 93.38 164 LYS A CA 1
ATOM 1311 C C . LYS A 1 164 ? 0.514 -11.377 7.408 1.00 93.38 164 LYS A C 1
ATOM 1313 O O . LYS A 1 164 ? 1.576 -11.056 7.934 1.00 93.38 164 LYS A O 1
ATOM 1318 N N . VAL A 1 165 ? -0.282 -12.340 7.865 1.00 88.50 165 VAL A N 1
ATOM 1319 C CA . VAL A 1 165 ? 0.056 -13.239 8.976 1.00 88.50 165 VAL A CA 1
ATOM 1320 C C . VAL A 1 165 ? 0.456 -14.593 8.389 1.00 88.50 165 VAL A C 1
ATOM 1322 O O . VAL A 1 165 ? -0.316 -15.176 7.619 1.00 88.50 165 VAL A O 1
ATOM 1325 N N . GLU A 1 166 ? 1.676 -15.037 8.693 1.00 68.56 166 GLU A N 1
ATOM 1326 C CA . GLU A 1 166 ? 2.214 -16.354 8.313 1.00 68.56 166 GLU A CA 1
ATOM 1327 C C . GLU A 1 166 ? 1.643 -17.469 9.197 1.00 68.56 166 GLU A C 1
ATOM 1329 O O . GLU A 1 166 ? 1.569 -17.273 10.432 1.00 68.56 166 GLU A O 1
#